Protein AF-A0A9E0Y9S2-F1 (afdb_monomer_lite)

Radius of gyration: 17.65 Å; chains: 1; bounding box: 37×20×62 Å

Sequence (88 aa):
MGIEDLSEAELRQKVLEANLHKAPSVGAVVNQILAINPELGVADVMAIVRQATTRRGAGAGDFASTEVIDVPRALELARAAVPGGSIH

Structure (mmCIF, N/CA/C/O backbone):
data_AF-A0A9E0Y9S2-F1
#
_entry.id   AF-A0A9E0Y9S2-F1
#
loop_
_atom_site.group_PDB
_atom_site.id
_atom_site.type_symbol
_atom_site.label_atom_id
_atom_site.label_alt_id
_atom_site.label_comp_id
_atom_site.label_asym_id
_atom_site.label_entity_id
_atom_site.label_seq_id
_atom_site.pdbx_PDB_ins_code
_atom_site.Cartn_x
_atom_site.Cartn_y
_atom_site.Cartn_z
_atom_site.occupancy
_atom_site.B_iso_or_equiv
_atom_site.auth_seq_id
_atom_site.auth_comp_id
_atom_site.auth_asym_id
_atom_site.auth_atom_id
_atom_site.pdbx_PDB_model_num
ATOM 1 N N . MET A 1 1 ? 3.926 -11.212 -46.297 1.00 44.69 1 MET A N 1
ATOM 2 C CA . MET A 1 1 ? 5.332 -11.156 -45.839 1.00 44.69 1 MET A CA 1
ATOM 3 C C . MET A 1 1 ? 5.582 -9.733 -45.367 1.00 44.69 1 MET A C 1
ATOM 5 O O . MET A 1 1 ? 5.264 -8.842 -46.132 1.00 44.69 1 MET A O 1
ATOM 9 N N . GLY A 1 2 ? 6.046 -9.437 -44.158 1.00 47.94 2 GLY A N 1
ATOM 10 C CA . GLY A 1 2 ? 6.496 -10.301 -43.076 1.00 47.94 2 GLY A CA 1
ATOM 11 C C . GLY A 1 2 ? 6.002 -9.761 -41.736 1.00 47.94 2 GLY A C 1
ATOM 12 O O . GLY A 1 2 ? 5.962 -8.557 -41.516 1.00 47.94 2 GLY A O 1
ATOM 13 N N . ILE A 1 3 ? 5.582 -10.674 -40.868 1.00 55.47 3 ILE A N 1
ATOM 14 C CA . ILE A 1 3 ? 5.638 -10.448 -39.428 1.00 55.47 3 ILE A CA 1
ATOM 15 C C . ILE A 1 3 ? 7.129 -10.425 -39.114 1.00 55.47 3 ILE A C 1
ATOM 17 O O . ILE A 1 3 ? 7.786 -11.458 -39.176 1.00 55.47 3 ILE A O 1
ATOM 21 N N . GLU A 1 4 ? 7.675 -9.224 -38.958 1.00 56.91 4 GLU A N 1
ATOM 22 C CA . GLU A 1 4 ? 9.032 -9.029 -38.469 1.00 56.91 4 GLU A CA 1
ATOM 23 C C . GLU A 1 4 ? 9.126 -9.758 -37.125 1.00 56.91 4 GLU A C 1
ATOM 25 O O . GLU A 1 4 ? 8.429 -9.408 -36.169 1.00 56.91 4 GLU A O 1
ATOM 30 N N . ASP A 1 5 ? 9.908 -10.838 -37.101 1.00 62.41 5 ASP A N 1
ATOM 31 C CA . ASP A 1 5 ? 10.279 -11.571 -35.896 1.00 62.41 5 ASP A CA 1
ATOM 32 C C . ASP A 1 5 ? 11.035 -10.586 -34.998 1.00 62.41 5 ASP A C 1
ATOM 34 O O . ASP A 1 5 ? 12.239 -10.370 -35.147 1.00 62.41 5 ASP A O 1
ATOM 38 N N . LEU A 1 6 ? 10.297 -9.901 -34.122 1.00 60.34 6 LEU A N 1
ATOM 39 C CA . LEU A 1 6 ? 10.887 -9.074 -33.079 1.00 60.34 6 LEU A CA 1
ATOM 40 C C . LEU A 1 6 ? 11.797 -9.981 -32.262 1.00 60.34 6 LEU A C 1
ATOM 42 O O . LEU A 1 6 ? 11.355 -11.004 -31.732 1.00 60.34 6 LEU A O 1
ATOM 46 N N . SER A 1 7 ? 13.066 -9.602 -32.154 1.00 75.00 7 SER A N 1
ATOM 47 C CA . SER A 1 7 ? 14.012 -10.371 -31.360 1.00 75.00 7 SER A CA 1
ATOM 48 C C . SER A 1 7 ? 13.519 -10.462 -29.906 1.00 75.00 7 SER A C 1
ATOM 50 O O . SER A 1 7 ? 12.898 -9.536 -29.379 1.00 75.00 7 SER A O 1
ATOM 52 N N . GLU A 1 8 ? 13.786 -11.577 -29.220 1.00 71.88 8 GLU A N 1
ATOM 53 C CA . GLU A 1 8 ? 13.349 -11.796 -27.826 1.00 71.88 8 GLU A CA 1
ATOM 54 C C . GLU A 1 8 ? 13.764 -10.639 -26.891 1.00 71.88 8 GLU A C 1
ATOM 56 O O . GLU A 1 8 ? 13.059 -10.308 -25.936 1.00 71.88 8 GLU A O 1
ATOM 61 N N . ALA A 1 9 ? 14.881 -9.976 -27.202 1.00 68.19 9 ALA A N 1
ATOM 62 C CA . ALA A 1 9 ? 15.358 -8.783 -26.515 1.00 68.19 9 ALA A CA 1
ATOM 63 C C . ALA A 1 9 ? 14.431 -7.569 -26.708 1.00 68.19 9 ALA A C 1
ATOM 65 O O . ALA A 1 9 ? 14.088 -6.909 -25.728 1.00 68.19 9 ALA A O 1
ATOM 66 N N . GLU A 1 10 ? 13.967 -7.305 -27.930 1.00 69.19 10 GLU A N 1
ATOM 67 C CA . GLU A 1 10 ? 13.023 -6.219 -28.224 1.00 69.19 10 GLU A CA 1
ATOM 68 C C . GLU A 1 10 ? 11.644 -6.489 -27.626 1.00 69.19 10 GLU A C 1
ATOM 70 O O . GLU A 1 10 ? 10.990 -5.572 -27.128 1.00 69.19 10 GLU A O 1
ATOM 75 N N . LEU A 1 11 ? 11.209 -7.753 -27.613 1.00 73.06 11 LEU A N 1
ATOM 76 C CA . LEU A 1 11 ? 9.966 -8.142 -26.953 1.00 73.06 11 LEU A CA 1
ATOM 77 C C . LEU A 1 11 ? 10.058 -7.907 -25.439 1.00 73.06 11 LEU A C 1
ATOM 79 O O . LEU A 1 11 ? 9.145 -7.335 -24.844 1.00 73.06 11 LEU A O 1
ATOM 83 N N . ARG A 1 12 ? 11.183 -8.278 -24.815 1.00 69.19 12 ARG A N 1
ATOM 84 C CA . ARG A 1 12 ? 11.445 -8.001 -23.395 1.00 69.19 12 ARG A CA 1
ATOM 85 C C . ARG A 1 12 ? 11.516 -6.508 -23.100 1.00 69.19 12 ARG A C 1
ATOM 87 O O . ARG A 1 12 ? 10.955 -6.082 -22.093 1.00 69.19 12 ARG A O 1
ATOM 94 N N . GLN A 1 13 ? 12.148 -5.720 -23.968 1.00 69.81 13 GLN A N 1
ATOM 95 C CA . GLN A 1 13 ? 12.234 -4.270 -23.815 1.00 69.81 13 GLN A CA 1
ATOM 96 C C . GLN A 1 13 ? 10.853 -3.615 -23.924 1.00 69.81 13 GLN A C 1
ATOM 98 O O . GLN A 1 13 ? 10.465 -2.886 -23.017 1.00 69.81 13 GLN A O 1
ATOM 103 N N . LYS A 1 14 ? 10.051 -3.962 -24.939 1.00 65.81 14 LYS A N 1
ATOM 104 C CA . LYS A 1 14 ? 8.676 -3.454 -25.080 1.00 65.81 14 LYS A CA 1
ATOM 105 C C . LYS A 1 14 ? 7.775 -3.857 -23.917 1.00 65.81 14 LYS A C 1
ATOM 107 O O . LYS A 1 14 ? 6.952 -3.062 -23.474 1.00 65.81 14 LYS A O 1
ATOM 112 N N . VAL A 1 15 ? 7.918 -5.080 -23.402 1.00 65.06 15 VAL A N 1
ATOM 113 C CA . VAL A 1 15 ? 7.190 -5.533 -22.207 1.00 65.06 15 VAL A CA 1
ATOM 114 C C . VAL A 1 15 ? 7.649 -4.763 -20.968 1.00 65.06 15 VAL A C 1
ATOM 116 O O . VAL A 1 15 ? 6.815 -4.403 -20.141 1.00 65.06 15 VAL A O 1
ATOM 119 N N . LEU A 1 16 ? 8.942 -4.475 -20.828 1.00 61.38 16 LEU A N 1
ATOM 120 C CA . LEU A 1 16 ? 9.466 -3.666 -19.729 1.00 61.38 16 LEU A CA 1
ATOM 121 C C . LEU A 1 16 ? 8.947 -2.222 -19.801 1.00 61.38 16 LEU A C 1
ATOM 123 O O . LEU A 1 16 ? 8.419 -1.730 -18.808 1.00 61.38 16 LEU A O 1
ATOM 127 N N . GLU A 1 17 ? 9.002 -1.580 -20.968 1.00 59.09 17 GLU A N 1
ATOM 128 C CA . GLU A 1 17 ? 8.461 -0.233 -21.203 1.00 59.09 17 GLU A CA 1
ATOM 129 C C . GLU A 1 17 ? 6.947 -0.180 -20.949 1.00 59.09 17 GLU A C 1
ATOM 131 O O . GLU A 1 17 ? 6.457 0.679 -20.214 1.00 59.09 17 GLU A O 1
ATOM 136 N N . ALA A 1 18 ? 6.193 -1.157 -21.461 1.00 54.81 18 ALA A N 1
ATOM 137 C CA . ALA A 1 18 ? 4.756 -1.255 -21.226 1.00 54.81 18 ALA A CA 1
ATOM 138 C C . ALA A 1 18 ? 4.399 -1.523 -19.753 1.00 54.81 18 ALA A C 1
ATOM 140 O O . ALA A 1 18 ? 3.316 -1.136 -19.316 1.00 54.81 18 ALA A O 1
ATOM 141 N N . ASN A 1 19 ? 5.275 -2.177 -18.983 1.00 53.06 19 ASN A N 1
ATOM 142 C CA . ASN A 1 19 ? 5.083 -2.381 -17.546 1.00 53.06 19 ASN A CA 1
ATOM 143 C C . ASN A 1 19 ? 5.490 -1.156 -16.719 1.00 53.06 19 ASN A C 1
ATOM 145 O O . ASN A 1 19 ? 4.832 -0.869 -15.723 1.00 53.06 19 ASN A O 1
ATOM 149 N N . LEU A 1 20 ? 6.499 -0.390 -17.147 1.00 54.25 20 LEU A N 1
ATOM 150 C CA . LEU A 1 20 ? 6.872 0.880 -16.513 1.00 54.25 20 LEU A CA 1
ATOM 151 C C . LEU A 1 20 ? 5.715 1.890 -16.570 1.00 54.25 20 LEU A C 1
ATOM 153 O O . LEU A 1 20 ? 5.400 2.516 -15.562 1.00 54.25 20 LEU A O 1
ATOM 157 N N . HIS A 1 21 ? 4.997 1.968 -17.696 1.00 51.72 21 HIS A N 1
ATOM 158 C CA . HIS A 1 21 ? 3.786 2.794 -17.826 1.00 51.72 21 HIS A CA 1
ATOM 159 C C . HIS A 1 21 ? 2.563 2.272 -17.048 1.00 51.72 21 HIS A C 1
ATOM 161 O O . HIS A 1 21 ? 1.557 2.974 -16.949 1.00 51.72 21 HIS A O 1
ATOM 167 N N . LYS A 1 22 ? 2.627 1.053 -16.502 1.00 54.12 22 LYS A N 1
ATOM 168 C CA . LYS A 1 22 ? 1.559 0.426 -15.707 1.00 54.12 22 LYS A CA 1
ATOM 169 C C . LYS A 1 22 ? 1.899 0.329 -14.224 1.00 54.12 22 LYS A C 1
ATOM 171 O O . LYS A 1 22 ? 1.111 -0.251 -13.477 1.00 54.12 22 LYS A O 1
ATOM 176 N N . ALA A 1 23 ? 3.042 0.870 -13.796 1.00 59.41 23 ALA A N 1
ATOM 177 C CA . ALA A 1 23 ? 3.384 0.916 -12.386 1.00 59.41 23 ALA A CA 1
ATOM 178 C C . ALA A 1 23 ? 2.260 1.663 -11.641 1.00 59.41 23 ALA A C 1
ATOM 180 O O . ALA A 1 23 ? 1.968 2.818 -11.970 1.00 59.41 23 ALA A O 1
ATOM 181 N N . PRO A 1 24 ? 1.570 1.008 -10.692 1.00 64.81 24 PRO A N 1
ATOM 182 C CA . PRO A 1 24 ? 0.491 1.649 -9.965 1.00 64.81 24 PRO A CA 1
ATOM 183 C C . PRO A 1 24 ? 1.053 2.853 -9.217 1.00 64.81 24 PRO A C 1
ATOM 185 O O . PRO A 1 24 ? 2.105 2.775 -8.580 1.00 64.81 24 PRO A O 1
ATOM 188 N N . SER A 1 25 ? 0.353 3.984 -9.308 1.00 80.12 25 SER A N 1
ATOM 189 C CA . SER A 1 25 ? 0.749 5.174 -8.567 1.00 80.12 25 SER A CA 1
ATOM 190 C C . SER A 1 25 ? 0.734 4.880 -7.066 1.00 80.12 25 SER A C 1
ATOM 192 O O . SER A 1 25 ? -0.083 4.092 -6.582 1.00 80.12 25 SER A O 1
ATOM 194 N N . VAL A 1 26 ? 1.598 5.560 -6.310 1.00 81.81 26 VAL A N 1
AT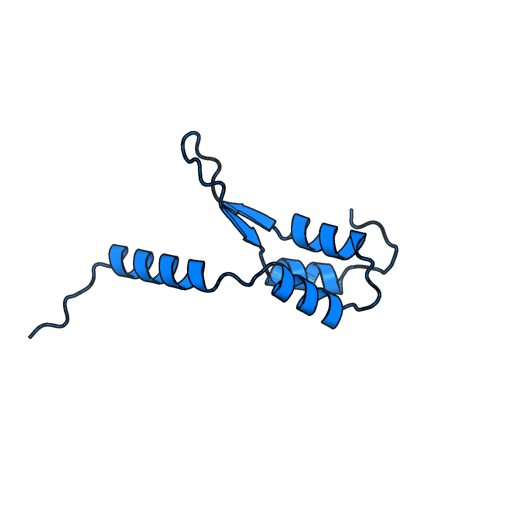OM 195 C CA . VAL A 1 26 ? 1.630 5.478 -4.838 1.00 81.81 26 VAL A CA 1
ATOM 196 C C . VAL A 1 26 ? 0.221 5.647 -4.255 1.00 81.81 26 VAL A C 1
ATOM 198 O O . VAL A 1 26 ? -0.192 4.880 -3.392 1.00 81.81 26 VAL A O 1
ATOM 201 N N . GLY A 1 27 ? -0.555 6.599 -4.788 1.00 83.94 27 GLY A N 1
ATOM 202 C CA . GLY A 1 27 ? -1.935 6.843 -4.365 1.00 83.94 27 GLY A CA 1
ATOM 203 C C . GLY A 1 27 ? -2.874 5.653 -4.598 1.00 83.94 27 GLY A C 1
ATOM 204 O O . GLY A 1 27 ? -3.712 5.363 -3.748 1.00 83.94 27 GLY A O 1
ATOM 205 N N . ALA A 1 28 ? -2.713 4.917 -5.702 1.00 86.69 28 ALA A N 1
ATOM 206 C CA . ALA A 1 28 ? -3.499 3.711 -5.958 1.00 86.69 28 ALA A CA 1
ATOM 207 C C . ALA A 1 28 ? -3.173 2.587 -4.961 1.00 86.69 28 ALA A C 1
ATOM 209 O O . ALA A 1 28 ? -4.075 1.855 -4.558 1.00 86.69 28 ALA A O 1
ATOM 210 N N . VAL A 1 29 ? -1.910 2.462 -4.542 1.00 88.62 29 VAL A N 1
ATOM 211 C CA . VAL A 1 29 ? -1.493 1.479 -3.529 1.00 88.62 29 VAL A CA 1
ATOM 212 C C . VAL A 1 29 ? -2.012 1.872 -2.146 1.00 88.62 29 VAL A C 1
ATOM 214 O O . VAL A 1 29 ? -2.585 1.038 -1.452 1.00 88.62 29 VAL A O 1
ATOM 217 N N . VAL A 1 30 ? -1.898 3.148 -1.772 1.00 90.00 30 VAL A N 1
ATOM 218 C CA . VAL A 1 30 ? -2.436 3.683 -0.509 1.00 90.00 30 VAL A CA 1
ATOM 219 C C . VAL A 1 30 ? -3.940 3.437 -0.389 1.00 90.00 30 VAL A C 1
ATOM 221 O O . VAL A 1 30 ? -4.397 2.946 0.640 1.00 90.00 30 VAL A O 1
ATOM 224 N N . ASN A 1 31 ? -4.705 3.704 -1.451 1.00 91.50 31 ASN A N 1
ATOM 225 C CA . ASN A 1 31 ? -6.144 3.438 -1.455 1.00 91.50 31 ASN A CA 1
ATOM 226 C C . ASN A 1 31 ? -6.459 1.950 -1.248 1.00 91.50 31 ASN A C 1
ATOM 228 O O . ASN A 1 31 ? -7.407 1.623 -0.541 1.00 91.50 31 ASN A O 1
ATOM 232 N N . GLN A 1 32 ? -5.665 1.043 -1.824 1.00 91.25 32 GLN A N 1
ATOM 233 C CA . GLN A 1 32 ? -5.848 -0.396 -1.617 1.00 91.25 32 GLN A CA 1
ATOM 234 C C . GLN A 1 32 ? -5.486 -0.833 -0.191 1.00 91.25 32 GLN A C 1
ATOM 236 O O . GLN A 1 32 ? -6.192 -1.660 0.380 1.00 91.25 32 GLN A O 1
ATOM 241 N N . ILE A 1 33 ? -4.434 -0.260 0.403 1.00 91.25 33 ILE A N 1
ATOM 242 C CA . ILE A 1 33 ? -4.060 -0.499 1.807 1.00 91.25 33 ILE A CA 1
ATOM 243 C C . ILE A 1 33 ? -5.213 -0.092 2.733 1.00 91.25 33 ILE A C 1
ATOM 245 O O . ILE A 1 33 ? -5.650 -0.896 3.553 1.00 91.25 33 ILE A O 1
ATOM 249 N N . LEU A 1 34 ? -5.749 1.120 2.561 1.00 90.19 34 LEU A N 1
ATOM 250 C CA . LEU A 1 34 ? -6.855 1.633 3.375 1.00 90.19 34 LEU A CA 1
ATOM 251 C C . LEU A 1 34 ? -8.171 0.878 3.140 1.00 90.19 34 LEU A C 1
ATOM 253 O O . LEU A 1 34 ? -8.972 0.749 4.059 1.00 90.19 34 LEU A O 1
ATOM 257 N N . ALA A 1 35 ? -8.397 0.342 1.938 1.00 92.50 35 ALA A N 1
ATOM 258 C CA . ALA A 1 35 ? -9.550 -0.516 1.669 1.00 92.50 35 ALA A CA 1
ATOM 259 C C . ALA A 1 35 ? -9.469 -1.865 2.408 1.00 92.50 35 ALA A C 1
ATOM 261 O O . ALA A 1 35 ? -10.502 -2.441 2.741 1.00 92.50 35 ALA A O 1
ATOM 262 N N . ILE A 1 36 ? -8.257 -2.374 2.655 1.00 91.25 36 ILE A N 1
ATOM 263 C CA . ILE A 1 36 ? -8.025 -3.603 3.427 1.00 91.25 36 ILE A CA 1
ATOM 264 C C . ILE A 1 36 ? -8.110 -3.328 4.928 1.00 91.25 36 ILE A C 1
ATOM 266 O O . ILE A 1 36 ? -8.712 -4.112 5.657 1.00 91.25 36 ILE A O 1
ATOM 270 N N . ASN A 1 37 ? -7.484 -2.245 5.385 1.00 89.19 37 ASN A N 1
ATOM 271 C CA . ASN A 1 37 ? -7.402 -1.896 6.795 1.00 89.19 37 ASN A CA 1
ATOM 272 C C . ASN A 1 37 ? -7.610 -0.378 6.975 1.00 89.19 37 ASN A C 1
ATOM 274 O O . ASN A 1 37 ? -6.645 0.392 6.937 1.00 89.19 37 ASN A O 1
ATOM 278 N N . PRO A 1 38 ? -8.872 0.068 7.129 1.00 89.31 38 PRO A N 1
ATOM 279 C CA . PRO A 1 38 ? -9.220 1.489 7.193 1.00 89.31 38 PRO A CA 1
ATOM 280 C C . PRO A 1 38 ? -8.845 2.150 8.524 1.00 89.31 38 PRO A C 1
ATOM 282 O O . PRO A 1 38 ? -8.906 3.372 8.633 1.00 89.31 38 PRO A O 1
ATOM 285 N N . GLU A 1 39 ? -8.468 1.363 9.533 1.00 88.81 39 GLU A N 1
ATOM 286 C CA . GLU A 1 39 ? -8.070 1.852 10.857 1.00 88.81 39 GLU A CA 1
ATOM 287 C C . GLU A 1 39 ? -6.587 2.254 10.919 1.00 88.81 39 GLU A C 1
ATOM 289 O O . GLU A 1 39 ? -6.134 2.802 11.925 1.00 88.81 39 GLU A O 1
ATOM 294 N N . LEU A 1 40 ? -5.820 2.003 9.851 1.00 86.75 40 LEU A N 1
ATOM 295 C CA . LEU A 1 40 ? -4.413 2.387 9.781 1.00 86.75 40 LEU A CA 1
ATOM 296 C C . LEU A 1 40 ? -4.247 3.905 9.749 1.00 86.75 40 LEU A C 1
ATOM 298 O O . LEU A 1 40 ? -4.846 4.613 8.935 1.00 86.75 40 LEU A O 1
ATOM 302 N N . GLY A 1 41 ? -3.352 4.402 10.602 1.00 87.81 41 GLY A N 1
ATOM 303 C CA . GLY A 1 41 ? -2.944 5.795 10.573 1.00 87.81 41 GLY A CA 1
ATOM 304 C C . GLY A 1 41 ? -2.059 6.098 9.365 1.00 87.81 41 GLY A C 1
ATOM 305 O O . GLY A 1 41 ? -1.430 5.221 8.772 1.00 87.81 41 GLY A O 1
ATOM 306 N N . VAL A 1 42 ? -1.928 7.385 9.034 1.00 87.12 42 VAL A N 1
ATOM 307 C CA . VAL A 1 42 ? -1.052 7.852 7.941 1.00 87.12 42 VAL A CA 1
ATOM 308 C C . VAL A 1 42 ? 0.391 7.353 8.115 1.00 87.12 42 VAL A C 1
ATOM 310 O O . VAL A 1 42 ? 1.053 7.019 7.132 1.00 87.12 42 VAL A O 1
ATOM 313 N N . ALA A 1 43 ? 0.878 7.275 9.358 1.00 87.38 43 ALA A N 1
ATOM 314 C CA . ALA A 1 43 ? 2.217 6.779 9.667 1.00 87.38 43 ALA A CA 1
ATOM 315 C C . ALA A 1 43 ? 2.399 5.300 9.283 1.00 87.38 43 ALA A C 1
ATOM 317 O O . ALA A 1 43 ? 3.400 4.965 8.644 1.00 87.38 43 ALA A O 1
ATOM 318 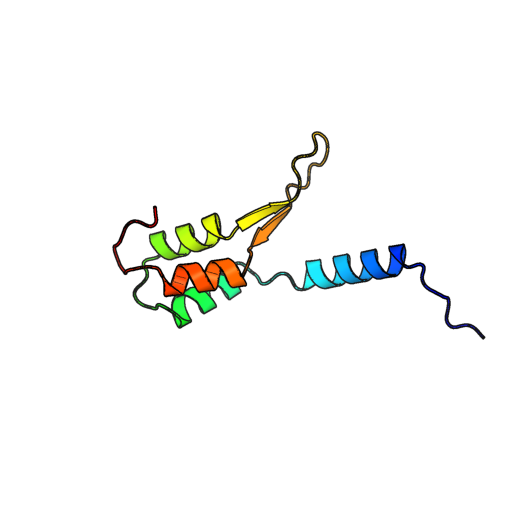N N . ASP A 1 44 ? 1.418 4.455 9.603 1.00 88.81 44 ASP A N 1
ATOM 319 C CA . ASP A 1 44 ? 1.445 3.013 9.337 1.00 88.81 44 ASP A CA 1
ATOM 320 C C . ASP A 1 44 ? 1.349 2.734 7.837 1.00 88.81 44 ASP A C 1
ATOM 322 O O . ASP A 1 44 ? 2.141 1.974 7.283 1.00 88.81 44 ASP A O 1
ATOM 326 N N . VAL A 1 45 ? 0.449 3.437 7.143 1.00 89.69 45 VAL A N 1
ATOM 327 C CA . VAL A 1 45 ? 0.314 3.354 5.682 1.00 89.69 45 VAL A CA 1
ATOM 328 C C . VAL A 1 45 ? 1.630 3.717 4.993 1.00 89.69 45 VAL A C 1
ATOM 330 O O . VAL A 1 45 ? 2.096 3.000 4.108 1.00 89.69 45 VAL A O 1
ATOM 333 N N . MET A 1 46 ? 2.272 4.807 5.417 1.00 88.81 46 MET A N 1
ATOM 334 C CA . MET A 1 46 ? 3.560 5.221 4.859 1.00 88.81 46 MET A CA 1
ATOM 335 C C . MET A 1 46 ? 4.687 4.234 5.186 1.00 88.81 46 MET A C 1
ATOM 337 O O . MET A 1 46 ? 5.589 4.050 4.368 1.00 88.81 46 MET A O 1
ATOM 341 N N . ALA A 1 47 ? 4.657 3.595 6.359 1.00 88.88 47 ALA A N 1
ATOM 342 C CA . ALA A 1 47 ? 5.606 2.545 6.717 1.00 88.88 47 ALA A CA 1
ATOM 343 C C . ALA A 1 47 ? 5.444 1.316 5.811 1.00 88.88 47 ALA A C 1
ATOM 345 O O . ALA A 1 47 ? 6.438 0.852 5.253 1.00 88.88 47 ALA A O 1
ATOM 346 N N . ILE A 1 48 ? 4.206 0.872 5.571 1.00 89.69 48 ILE A N 1
ATOM 347 C CA . ILE A 1 48 ? 3.887 -0.234 4.657 1.00 89.69 48 ILE A CA 1
ATOM 348 C C . ILE A 1 48 ? 4.386 0.064 3.243 1.00 89.69 48 ILE A C 1
ATOM 350 O O . ILE A 1 48 ? 5.078 -0.762 2.651 1.00 89.69 48 ILE A O 1
ATOM 354 N N . VAL A 1 49 ? 4.084 1.251 2.705 1.00 88.81 49 VAL A N 1
ATOM 355 C CA . VAL A 1 49 ? 4.523 1.640 1.354 1.00 88.81 49 VAL A CA 1
ATOM 356 C C . VAL A 1 49 ? 6.049 1.648 1.267 1.00 88.81 49 VAL A C 1
ATOM 358 O O . VAL A 1 49 ? 6.599 1.077 0.328 1.00 88.81 49 VAL A O 1
ATOM 361 N N . ARG A 1 50 ? 6.755 2.220 2.251 1.00 86.94 50 ARG A N 1
ATOM 362 C CA . ARG A 1 50 ? 8.228 2.206 2.270 1.00 86.94 50 ARG A CA 1
ATOM 363 C C . ARG A 1 50 ? 8.798 0.793 2.348 1.00 86.94 50 ARG A C 1
ATOM 365 O O . ARG A 1 50 ? 9.725 0.489 1.609 1.00 86.94 50 ARG A O 1
ATOM 372 N N . GLN A 1 51 ? 8.244 -0.067 3.199 1.00 88.44 51 GLN A N 1
ATOM 373 C CA . GLN A 1 51 ? 8.707 -1.448 3.362 1.00 88.44 51 GLN A CA 1
ATOM 374 C C . GLN A 1 51 ? 8.426 -2.306 2.121 1.00 88.44 51 GLN A C 1
ATOM 376 O O . GLN A 1 51 ? 9.193 -3.212 1.806 1.00 88.44 51 GLN A O 1
ATOM 381 N N . ALA A 1 52 ? 7.346 -2.006 1.402 1.00 88.12 52 ALA A N 1
ATOM 382 C CA . ALA A 1 52 ? 7.017 -2.625 0.126 1.00 88.12 52 ALA A CA 1
ATOM 383 C C . ALA A 1 52 ? 7.759 -1.995 -1.066 1.00 88.12 52 ALA A C 1
ATOM 385 O O . ALA A 1 52 ? 7.682 -2.511 -2.178 1.00 88.12 52 ALA A O 1
ATOM 386 N N . THR A 1 53 ? 8.477 -0.887 -0.870 1.00 86.56 53 THR A N 1
ATOM 387 C CA . THR A 1 53 ? 9.270 -0.260 -1.929 1.00 86.56 53 THR A CA 1
ATOM 388 C C . THR A 1 53 ? 10.636 -0.923 -1.993 1.00 86.56 53 THR A C 1
ATOM 390 O O . THR A 1 53 ? 11.419 -0.882 -1.047 1.00 86.56 53 THR A O 1
ATOM 393 N N . THR A 1 54 ? 10.949 -1.510 -3.141 1.00 78.56 54 THR A N 1
ATOM 394 C CA . THR A 1 54 ? 12.274 -2.058 -3.425 1.00 78.56 54 THR A CA 1
ATOM 395 C C . THR A 1 54 ? 13.029 -1.111 -4.345 1.00 78.56 54 THR A C 1
ATOM 397 O O . THR A 1 54 ? 12.477 -0.556 -5.298 1.00 78.56 54 THR A O 1
ATOM 400 N N . ARG A 1 55 ? 14.317 -0.908 -4.064 1.00 68.75 55 ARG A N 1
ATOM 401 C CA . ARG A 1 55 ? 15.207 -0.188 -4.975 1.00 68.75 55 ARG A CA 1
ATOM 402 C C . ARG A 1 55 ? 15.750 -1.163 -6.002 1.00 68.75 55 ARG A C 1
ATOM 404 O O . ARG A 1 55 ? 16.523 -2.057 -5.660 1.00 68.75 55 ARG A O 1
ATOM 411 N N . ARG A 1 56 ? 15.372 -0.978 -7.265 1.00 58.59 56 ARG A N 1
ATOM 412 C CA . ARG A 1 56 ? 16.005 -1.664 -8.389 1.00 58.59 56 ARG A CA 1
ATOM 413 C C . ARG A 1 56 ? 17.087 -0.742 -8.952 1.00 58.59 56 ARG A C 1
ATOM 415 O O . ARG A 1 56 ? 16.777 0.312 -9.499 1.00 58.59 56 ARG A O 1
ATOM 422 N N . GLY A 1 57 ? 18.349 -1.138 -8.772 1.00 54.78 57 GLY A N 1
ATOM 423 C CA . GLY A 1 57 ? 19.526 -0.395 -9.234 1.00 54.78 57 GLY A CA 1
ATOM 424 C C . GLY A 1 57 ? 20.487 -0.054 -8.095 1.00 54.78 57 GLY A C 1
ATOM 425 O O . GLY A 1 57 ? 20.399 1.010 -7.497 1.00 54.78 57 GLY A O 1
ATOM 426 N N . ALA A 1 58 ? 21.415 -0.965 -7.805 1.00 46.47 58 ALA A N 1
ATOM 427 C CA . ALA A 1 58 ? 22.611 -0.701 -7.003 1.00 46.47 58 ALA A CA 1
ATOM 428 C C . ALA A 1 58 ? 23.855 -1.064 -7.832 1.00 46.47 58 ALA A C 1
ATOM 430 O O . ALA A 1 58 ? 24.707 -1.838 -7.410 1.00 46.47 58 ALA A O 1
ATOM 431 N N . GLY A 1 59 ? 23.911 -0.564 -9.069 1.00 47.22 59 GLY A N 1
ATOM 432 C CA . GLY A 1 59 ? 25.122 -0.543 -9.881 1.00 47.22 59 GLY A CA 1
ATOM 433 C C . GLY A 1 59 ? 25.680 0.873 -9.852 1.00 47.22 59 GLY A C 1
ATOM 434 O O . GLY A 1 59 ? 24.960 1.818 -10.166 1.00 47.22 59 GLY A O 1
ATOM 435 N N . ALA A 1 60 ? 26.931 1.029 -9.423 1.00 44.72 60 ALA A N 1
ATOM 436 C CA . ALA A 1 60 ? 27.634 2.306 -9.407 1.00 44.72 60 ALA A CA 1
ATOM 437 C C . ALA A 1 60 ? 27.714 2.881 -10.834 1.00 44.72 60 ALA A C 1
ATOM 439 O O . ALA A 1 60 ? 28.586 2.494 -11.605 1.00 44.72 60 ALA A O 1
ATOM 440 N N . GLY A 1 61 ? 26.783 3.762 -11.204 1.00 49.19 61 GLY A N 1
ATOM 441 C CA . GLY A 1 61 ? 26.795 4.427 -12.510 1.00 49.19 61 GLY A CA 1
ATOM 442 C C . GLY A 1 61 ? 25.442 4.926 -13.014 1.00 49.19 61 GLY A C 1
ATOM 443 O O . GLY A 1 61 ? 25.420 5.903 -13.756 1.00 49.19 61 GLY A O 1
ATOM 444 N N . ASP A 1 62 ? 24.323 4.332 -12.590 1.00 43.91 62 ASP A N 1
ATOM 445 C CA . ASP A 1 62 ? 23.007 4.742 -13.088 1.00 43.91 62 ASP A CA 1
ATOM 446 C C . ASP A 1 62 ? 22.334 5.759 -12.160 1.00 43.91 62 ASP A C 1
ATOM 448 O O . ASP A 1 62 ? 21.952 5.466 -11.028 1.00 43.91 62 ASP A O 1
ATOM 452 N N . PHE A 1 63 ? 22.118 6.965 -12.688 1.00 45.75 63 PHE A N 1
ATOM 453 C CA . PHE A 1 63 ? 21.348 8.054 -12.070 1.00 45.75 63 PHE A CA 1
ATOM 454 C C . PHE A 1 63 ? 19.854 7.723 -11.870 1.00 45.75 63 PHE A C 1
ATOM 456 O O . PHE A 1 63 ? 19.090 8.559 -11.392 1.00 45.75 63 PHE A O 1
ATOM 463 N N . ALA A 1 64 ? 19.423 6.511 -12.219 1.00 47.97 64 ALA A N 1
ATOM 464 C CA . ALA A 1 64 ? 18.045 6.056 -12.141 1.00 47.97 64 ALA A CA 1
ATOM 465 C C . ALA A 1 64 ? 17.904 4.965 -11.072 1.00 47.97 64 ALA A C 1
ATOM 467 O O . ALA A 1 64 ? 17.705 3.789 -11.372 1.00 47.97 64 ALA A O 1
ATOM 468 N N . SER A 1 65 ? 17.984 5.360 -9.798 1.00 53.53 65 SER A N 1
ATOM 469 C CA . SER A 1 65 ? 17.430 4.528 -8.726 1.00 53.53 65 SER A CA 1
ATOM 470 C C . SER A 1 65 ? 15.929 4.407 -8.977 1.00 53.53 65 SER A C 1
ATOM 472 O O . SER A 1 65 ? 15.175 5.338 -8.708 1.00 53.53 65 SER A O 1
ATOM 474 N N . THR A 1 66 ? 15.498 3.291 -9.563 1.00 65.69 66 THR A N 1
ATOM 475 C CA . THR A 1 66 ? 14.080 3.060 -9.832 1.00 65.69 66 THR A CA 1
ATOM 476 C C . THR A 1 66 ? 13.490 2.430 -8.578 1.00 65.69 66 THR A C 1
ATOM 478 O O . THR A 1 66 ? 13.707 1.251 -8.288 1.00 65.69 66 THR A O 1
ATOM 481 N N . GLU A 1 67 ? 12.806 3.246 -7.781 1.00 72.38 67 GLU A N 1
ATOM 482 C CA . GLU A 1 67 ? 12.008 2.779 -6.651 1.00 72.38 67 GLU A CA 1
ATOM 483 C C . GLU A 1 67 ? 10.710 2.172 -7.192 1.00 72.38 67 GLU A C 1
ATOM 485 O O . GLU A 1 67 ? 9.934 2.833 -7.881 1.00 72.38 67 GLU A O 1
ATOM 490 N N . VAL A 1 68 ? 10.503 0.883 -6.922 1.00 80.19 68 VAL A N 1
ATOM 491 C CA . VAL A 1 68 ? 9.330 0.131 -7.373 1.00 80.19 68 VAL A CA 1
ATOM 492 C C . VAL A 1 68 ? 8.590 -0.385 -6.150 1.00 80.19 68 VAL A C 1
ATOM 494 O O . VAL A 1 68 ? 9.173 -1.073 -5.311 1.00 80.19 68 VAL A O 1
ATOM 497 N N . ILE A 1 69 ? 7.299 -0.071 -6.060 1.00 83.94 69 ILE A N 1
ATOM 498 C CA . ILE A 1 69 ? 6.426 -0.603 -5.014 1.00 83.94 69 ILE A CA 1
ATOM 499 C C . ILE A 1 69 ? 5.969 -2.004 -5.414 1.00 83.94 69 ILE A C 1
ATOM 501 O O . ILE A 1 69 ? 5.289 -2.184 -6.426 1.00 83.94 69 ILE A O 1
ATOM 505 N N . ASP A 1 70 ? 6.309 -2.989 -4.592 1.00 87.31 70 ASP A N 1
ATOM 506 C CA . ASP A 1 70 ? 5.747 -4.332 -4.648 1.00 87.31 70 ASP A CA 1
ATOM 507 C C . ASP A 1 70 ? 4.334 -4.305 -4.044 1.00 87.31 70 ASP A C 1
ATOM 509 O O . ASP A 1 70 ? 4.139 -4.318 -2.827 1.00 87.31 70 ASP A O 1
ATOM 513 N N . VAL A 1 71 ? 3.324 -4.198 -4.911 1.00 87.88 71 VAL A N 1
ATOM 514 C CA . VAL A 1 71 ? 1.922 -4.116 -4.477 1.00 87.88 71 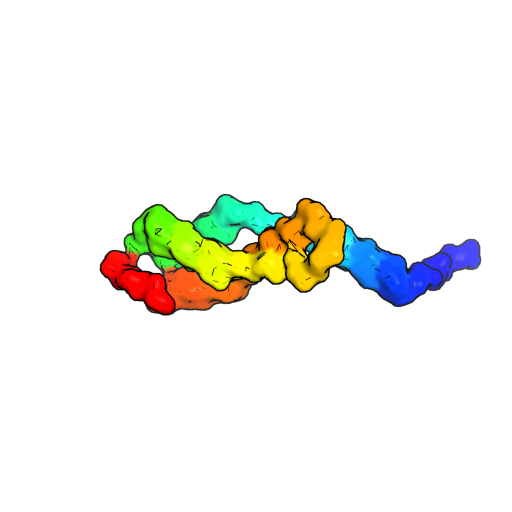VAL A CA 1
ATOM 515 C C . VAL A 1 71 ? 1.475 -5.357 -3.704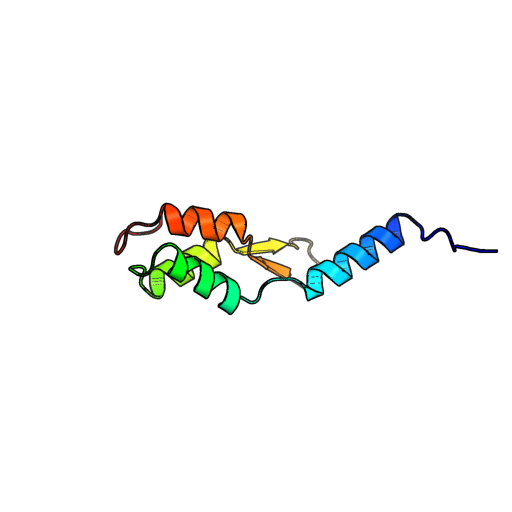 1.00 87.88 71 VAL A C 1
ATOM 517 O O . VAL A 1 71 ? 0.939 -5.166 -2.614 1.00 87.88 71 VAL A O 1
ATOM 520 N N . PRO A 1 72 ? 1.692 -6.604 -4.175 1.00 89.69 72 PRO A N 1
ATOM 521 C CA . PRO A 1 72 ? 1.393 -7.795 -3.380 1.00 89.69 72 PRO A CA 1
ATOM 522 C C . PRO A 1 72 ? 1.951 -7.715 -1.958 1.00 89.69 72 PRO A C 1
ATOM 524 O O . PRO A 1 72 ? 1.205 -7.919 -0.998 1.00 89.69 72 PRO A O 1
ATOM 527 N N . ARG A 1 73 ? 3.220 -7.311 -1.814 1.00 88.56 73 ARG A N 1
ATOM 528 C CA . ARG A 1 73 ? 3.854 -7.148 -0.504 1.00 88.56 73 ARG A CA 1
ATOM 529 C C . ARG A 1 73 ? 3.173 -6.078 0.349 1.00 88.56 73 ARG A C 1
ATOM 531 O O . ARG A 1 73 ? 2.946 -6.302 1.536 1.00 88.56 73 ARG A O 1
ATOM 538 N N . ALA A 1 74 ? 2.823 -4.933 -0.236 1.00 89.38 74 ALA A N 1
ATOM 539 C CA . ALA A 1 74 ? 2.112 -3.865 0.467 1.00 89.38 74 ALA A CA 1
ATOM 540 C C . ALA A 1 74 ? 0.749 -4.335 1.003 1.00 89.38 74 ALA A C 1
ATOM 542 O O . ALA A 1 74 ? 0.383 -4.021 2.136 1.00 89.38 74 ALA A O 1
ATOM 543 N N . LEU A 1 75 ? 0.007 -5.117 0.213 1.00 91.25 75 LEU A N 1
ATOM 544 C CA . LEU A 1 75 ? -1.299 -5.642 0.618 1.00 91.25 75 LEU A CA 1
ATOM 545 C C . LEU A 1 75 ? -1.180 -6.721 1.701 1.00 91.25 75 LEU A C 1
ATOM 547 O O . LEU A 1 75 ? -2.024 -6.770 2.594 1.00 91.25 75 LEU A O 1
ATOM 551 N N . GLU A 1 76 ? -0.147 -7.566 1.660 1.00 92.50 76 GLU A N 1
ATOM 552 C CA . GLU A 1 76 ? 0.144 -8.517 2.743 1.00 92.50 76 GLU A CA 1
ATOM 553 C C . GLU A 1 76 ? 0.432 -7.799 4.063 1.00 92.50 76 GLU A C 1
ATOM 555 O O . GLU A 1 76 ? -0.156 -8.132 5.092 1.00 92.50 76 GLU A O 1
ATOM 560 N N . LEU A 1 77 ? 1.295 -6.780 4.025 1.00 90.00 77 LEU A N 1
ATOM 561 C CA . LEU A 1 77 ? 1.632 -5.974 5.197 1.00 90.00 77 LEU A CA 1
ATOM 562 C C . LEU A 1 77 ? 0.399 -5.252 5.755 1.00 90.00 77 LEU A C 1
ATOM 564 O O . LEU A 1 77 ? 0.200 -5.244 6.965 1.00 90.00 77 LEU A O 1
ATOM 568 N N . ALA A 1 78 ? -0.476 -4.726 4.893 1.00 89.81 78 ALA A N 1
ATOM 569 C CA . ALA A 1 78 ? -1.729 -4.095 5.312 1.00 89.81 78 ALA A CA 1
ATOM 570 C C . ALA A 1 78 ? -2.677 -5.053 6.053 1.00 89.81 78 ALA A C 1
ATOM 572 O O . ALA A 1 78 ? -3.321 -4.651 7.021 1.00 89.81 78 ALA A O 1
ATOM 573 N N . ARG A 1 79 ? -2.745 -6.324 5.628 1.00 89.69 79 ARG A N 1
ATOM 574 C CA . ARG A 1 79 ? -3.548 -7.366 6.298 1.00 89.69 79 ARG A CA 1
ATOM 575 C C . ARG A 1 79 ? -2.967 -7.785 7.645 1.00 89.69 79 ARG A C 1
ATOM 577 O O . ARG A 1 79 ? -3.720 -8.185 8.524 1.00 89.69 79 ARG A O 1
ATOM 584 N N . ALA A 1 80 ? -1.643 -7.748 7.778 1.00 87.81 80 ALA A N 1
ATOM 585 C CA . ALA A 1 80 ? -0.940 -8.133 8.998 1.00 87.81 80 ALA A CA 1
ATOM 586 C C . ALA A 1 80 ? -0.806 -6.980 10.010 1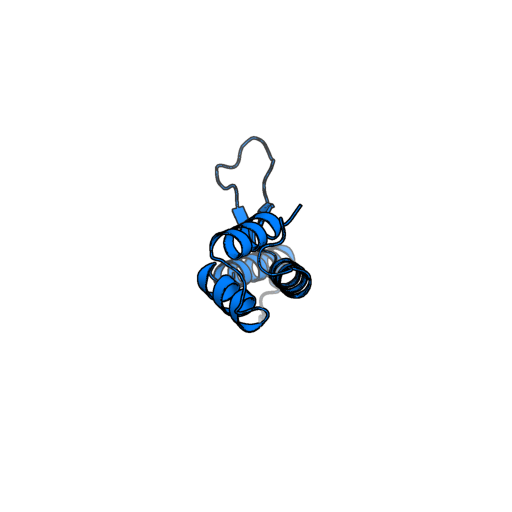.00 87.81 80 ALA A C 1
ATOM 588 O O . ALA A 1 80 ? -0.523 -7.227 11.182 1.00 87.81 80 ALA A O 1
ATOM 589 N N . ALA A 1 81 ? -0.982 -5.733 9.569 1.00 85.19 81 ALA A N 1
ATOM 590 C CA . ALA A 1 81 ? -0.823 -4.556 10.407 1.00 85.19 81 ALA A CA 1
ATOM 591 C C . ALA A 1 81 ? -1.942 -4.449 11.455 1.00 85.19 81 ALA A C 1
ATOM 593 O O . ALA A 1 81 ? -3.129 -4.538 11.139 1.00 85.19 81 ALA A O 1
ATOM 594 N N . VAL A 1 82 ? -1.547 -4.214 12.706 1.00 79.88 82 VAL A N 1
ATOM 595 C CA . VAL A 1 82 ? -2.465 -3.923 13.812 1.00 79.88 82 VAL A CA 1
ATOM 596 C C . VAL A 1 82 ? -2.550 -2.403 13.972 1.00 79.88 82 VAL A C 1
ATOM 598 O O . VAL A 1 82 ? -1.500 -1.767 14.082 1.00 79.88 82 VAL A O 1
ATOM 601 N N . PRO A 1 83 ? -3.751 -1.803 14.007 1.00 68.81 83 PRO A N 1
ATOM 602 C CA . PRO A 1 83 ? -3.909 -0.363 14.204 1.00 68.81 83 PRO A CA 1
ATOM 603 C C . PRO A 1 83 ? -3.215 0.108 15.490 1.00 68.81 83 PRO A C 1
ATOM 605 O O . PRO A 1 83 ? -3.482 -0.413 16.573 1.00 68.81 83 PRO A O 1
ATOM 608 N N . GLY A 1 84 ? -2.291 1.069 15.377 1.00 63.62 84 GLY A N 1
ATOM 609 C CA . GLY A 1 84 ? -1.506 1.574 16.512 1.00 63.62 84 GLY A CA 1
ATOM 610 C C . GLY A 1 84 ? -0.395 0.637 17.012 1.00 63.62 84 GLY A C 1
ATOM 611 O O . GLY A 1 84 ? 0.242 0.938 18.022 1.00 63.62 84 GLY A O 1
ATOM 612 N N . GLY A 1 85 ? -0.149 -0.482 16.326 1.00 60.16 85 GLY A N 1
ATOM 613 C CA . GLY A 1 85 ? 0.993 -1.359 16.562 1.00 60.16 85 GLY A CA 1
ATOM 614 C C . GLY A 1 85 ? 2.201 -0.925 15.735 1.00 60.16 85 GLY A C 1
ATOM 615 O O . GLY A 1 85 ? 2.091 -0.700 14.534 1.00 60.16 85 GLY A O 1
ATOM 616 N N . SER A 1 86 ? 3.371 -0.831 16.367 1.00 55.50 86 SER A N 1
ATOM 617 C CA . SER A 1 86 ? 4.625 -0.554 15.666 1.00 55.50 86 SER A CA 1
ATOM 618 C C . SER A 1 86 ? 4.895 -1.631 14.612 1.00 55.50 86 SER A C 1
ATOM 620 O O . SER A 1 86 ? 5.090 -2.800 14.949 1.00 55.50 86 SER A O 1
ATOM 622 N N . ILE A 1 87 ? 4.924 -1.240 13.338 1.00 57.94 87 ILE A N 1
ATOM 623 C CA . ILE A 1 87 ? 5.413 -2.099 12.256 1.00 57.94 87 ILE A CA 1
ATOM 624 C C . ILE A 1 87 ? 6.940 -2.180 12.413 1.00 57.94 87 ILE A C 1
ATOM 626 O O . ILE A 1 87 ? 7.643 -1.209 12.127 1.00 57.94 87 ILE A O 1
ATOM 630 N N . HIS A 1 88 ? 7.420 -3.297 12.968 1.00 51.47 88 HIS A N 1
ATOM 631 C CA . HIS A 1 88 ? 8.838 -3.605 13.194 1.00 51.47 88 HIS A CA 1
ATOM 632 C C . HIS A 1 88 ? 9.463 -4.342 12.006 1.00 51.47 88 HIS A C 1
ATOM 634 O O . HIS A 1 88 ? 8.782 -5.21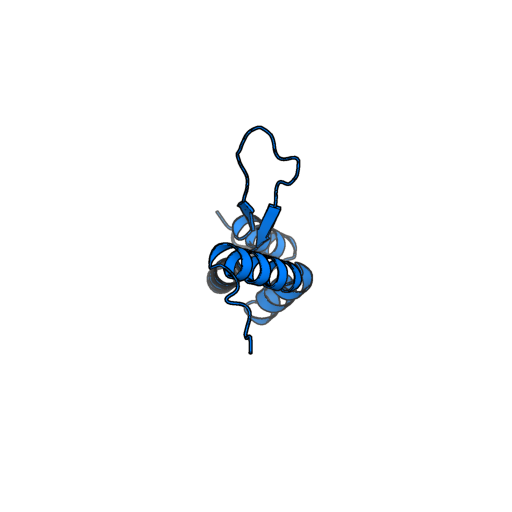3 11.415 1.00 51.47 88 HIS A O 1
#

Secondary structure (DSSP, 8-state):
-------HHHHHHHHHHHHHTTPPPHHHHHHHHHHH-TT--HHHHHHHHHHHEEEE--STT-S--EEEE-HHHHHHHHHHPPTT----

Foldseek 3Di:
DDPPPQPPVNVVVVVVVVVVVVQDDLVNLLVLLCVLPVLADPVQSVVLQVVQWDFDDPDPPDPDRDTGGNSVSSNVSSNVDDRVDDPD

pLDDT: mean 73.59, std 15.98, range [43.91, 92.5]